Protein AF-A0A1Y6K7C4-F1 (afdb_monomer_lite)

Secondary structure (DSSP, 8-state):
--------------------------TTHHHHHHHHHHHHHHHHHHHHHHHHHTTS--------TT-HHHHHHHHHHHHHHHHHHHHHHHHHHHHHHHHHHHSPP-SHHHHHHHHHHHHHHTGGGGTS-TTTS-HHHHHHHHHHHHHHHHTTPPPTT------------------

Structure (mmCIF, N/CA/C/O backbone):
data_AF-A0A1Y6K7C4-F1
#
_entry.id   AF-A0A1Y6K7C4-F1
#
loop_
_atom_site.group_PDB
_atom_site.id
_atom_site.type_symbol
_atom_site.label_atom_id
_atom_site.label_alt_id
_atom_site.label_comp_id
_atom_site.label_asym_id
_atom_site.label_entity_id
_atom_site.label_seq_id
_atom_site.pdbx_PDB_ins_code
_atom_site.Cartn_x
_atom_site.Cartn_y
_atom_site.Cartn_z
_atom_site.occupancy
_atom_site.B_iso_or_equiv
_atom_site.auth_seq_id
_atom_site.auth_comp_id
_atom_site.auth_asym_id
_atom_site.auth_atom_id
_atom_site.pdbx_PDB_model_num
ATOM 1 N N . MET A 1 1 ? -65.481 -13.599 51.327 1.00 45.31 1 MET A N 1
ATOM 2 C CA . MET A 1 1 ? -64.274 -13.838 50.511 1.00 45.31 1 MET A CA 1
ATOM 3 C C . MET A 1 1 ? -64.017 -12.532 49.777 1.00 45.31 1 MET A C 1
ATOM 5 O O . MET A 1 1 ? -64.694 -12.285 48.796 1.00 45.31 1 MET A O 1
ATOM 9 N N . GLN A 1 2 ? -63.512 -11.524 50.490 1.00 44.09 2 GLN A N 1
ATOM 10 C CA . GLN A 1 2 ? -62.091 -11.224 50.743 1.00 44.09 2 GLN A CA 1
ATOM 11 C C . GLN A 1 2 ? -61.390 -10.701 49.487 1.00 44.09 2 GLN A C 1
ATOM 13 O O . GLN A 1 2 ? -61.038 -11.463 48.593 1.00 44.09 2 GLN A O 1
ATOM 18 N N . ASP A 1 3 ? -61.266 -9.374 49.487 1.00 53.06 3 ASP A N 1
ATOM 19 C CA . ASP A 1 3 ? -60.332 -8.537 48.749 1.00 53.06 3 ASP A CA 1
ATOM 20 C C . ASP A 1 3 ? -58.883 -8.987 48.949 1.00 53.06 3 ASP A C 1
ATOM 22 O O . ASP A 1 3 ? -58.491 -9.230 50.086 1.00 53.06 3 ASP A O 1
ATOM 26 N N . GLU A 1 4 ? -58.071 -8.963 47.891 1.00 57.25 4 GLU A N 1
ATOM 27 C CA . GLU A 1 4 ? -56.645 -8.632 48.007 1.00 57.25 4 GLU A CA 1
ATOM 28 C C . GLU A 1 4 ? -56.209 -7.810 46.788 1.00 57.25 4 GLU A C 1
ATOM 30 O O . GLU A 1 4 ? -55.987 -8.309 45.685 1.00 57.25 4 GLU A O 1
ATOM 35 N N . GLN A 1 5 ? -56.117 -6.500 47.020 1.00 52.38 5 GLN A N 1
ATOM 36 C CA . GLN A 1 5 ? -55.304 -5.572 46.248 1.00 52.38 5 GLN A CA 1
ATOM 37 C C . GLN A 1 5 ? -53.830 -5.881 46.534 1.00 52.38 5 GLN A C 1
ATOM 39 O O . GLN A 1 5 ? -53.399 -5.766 47.678 1.00 52.38 5 GLN A O 1
ATOM 44 N N . PHE A 1 6 ? -53.040 -6.198 45.508 1.00 48.69 6 PHE A N 1
ATOM 45 C CA . PHE A 1 6 ? -51.583 -6.134 45.605 1.00 48.69 6 PHE A CA 1
ATOM 46 C C . PHE A 1 6 ? -51.073 -4.919 44.838 1.00 48.69 6 PHE A C 1
ATOM 48 O O . PHE A 1 6 ? -51.071 -4.875 43.609 1.00 48.69 6 PHE A O 1
ATOM 55 N N . SER A 1 7 ? -50.667 -3.923 45.621 1.00 53.59 7 SER A N 1
ATOM 56 C CA . SER A 1 7 ? -49.816 -2.819 45.206 1.00 53.59 7 SER A CA 1
ATOM 57 C C . SER A 1 7 ? -48.430 -3.356 44.838 1.00 53.59 7 SER A C 1
ATOM 59 O O . SER A 1 7 ? -47.821 -4.098 45.612 1.00 53.59 7 SER A O 1
ATOM 61 N N . GLN A 1 8 ? -47.927 -2.972 43.667 1.00 52.28 8 GLN A N 1
ATOM 62 C CA . GLN A 1 8 ? -46.508 -3.053 43.332 1.00 52.28 8 GLN A CA 1
ATOM 63 C C . GLN A 1 8 ? -46.058 -1.712 42.755 1.00 52.28 8 GLN A C 1
ATOM 65 O O . GLN A 1 8 ? -45.893 -1.541 41.550 1.00 52.28 8 GLN A O 1
ATOM 70 N N . ASP A 1 9 ? -45.828 -0.764 43.660 1.00 48.09 9 ASP A N 1
ATOM 71 C CA . ASP A 1 9 ? -44.926 0.358 43.433 1.00 48.09 9 ASP A CA 1
ATOM 72 C C . ASP A 1 9 ? -43.483 -0.169 43.450 1.00 48.09 9 ASP A C 1
ATOM 74 O O . ASP A 1 9 ? -42.841 -0.302 44.492 1.00 48.09 9 ASP A O 1
ATOM 78 N N . GLY A 1 10 ? -42.983 -0.527 42.268 1.00 49.06 10 GLY A N 1
ATOM 79 C CA . GLY A 1 10 ? -41.601 -0.932 42.026 1.00 49.06 10 GLY A CA 1
ATOM 80 C C . GLY A 1 10 ? -40.885 0.109 41.177 1.00 49.06 10 GLY A C 1
ATOM 81 O O . GLY A 1 10 ? -40.759 -0.045 39.968 1.00 49.06 10 GLY A O 1
ATOM 82 N N . ASN A 1 11 ? -40.443 1.181 41.827 1.00 47.00 11 ASN A N 1
ATOM 83 C CA . ASN A 1 11 ? -39.617 2.257 41.291 1.00 47.00 11 ASN A CA 1
ATOM 84 C C . ASN A 1 11 ? -38.293 1.716 40.703 1.00 47.00 11 ASN A C 1
ATOM 86 O O . ASN A 1 11 ? -37.302 1.577 41.421 1.00 47.00 11 ASN A O 1
ATOM 90 N N . ILE A 1 12 ? -38.263 1.410 39.402 1.00 45.56 12 ILE A N 1
ATOM 91 C CA . ILE A 1 12 ? -37.020 1.154 38.662 1.00 45.56 12 ILE A CA 1
ATOM 92 C C . ILE A 1 12 ? -36.481 2.509 38.196 1.00 45.56 12 ILE A C 1
ATOM 94 O O . ILE A 1 12 ? -36.725 2.958 37.078 1.00 45.56 12 ILE A O 1
ATOM 98 N N . LEU A 1 13 ? -35.731 3.172 39.077 1.00 45.78 13 LEU A N 1
ATOM 99 C CA . LEU A 1 13 ? -34.745 4.171 38.674 1.00 45.78 13 LEU A CA 1
ATOM 100 C C . LEU A 1 13 ? -33.671 3.441 37.858 1.00 45.78 13 LEU A C 1
ATOM 102 O O . LEU A 1 13 ? -32.697 2.919 38.399 1.00 45.78 13 LEU A O 1
ATOM 106 N N . SER A 1 14 ? -33.890 3.352 36.545 1.00 50.84 14 SER A N 1
ATOM 107 C CA . SER A 1 14 ? -32.885 2.913 35.583 1.00 50.84 14 SER A CA 1
ATOM 108 C C . SER A 1 14 ? -31.709 3.881 35.637 1.00 50.84 14 SER A C 1
ATOM 110 O O . SER A 1 14 ? -31.753 4.992 35.113 1.00 50.84 14 SER A O 1
ATOM 112 N N . SER A 1 15 ? -30.667 3.430 36.329 1.00 54.72 15 SER A N 1
ATOM 113 C CA . SER A 1 15 ? -29.324 3.992 36.319 1.00 54.72 15 SER A CA 1
ATOM 114 C C . SER A 1 15 ? -28.903 4.296 34.875 1.00 54.72 15 SER A C 1
ATOM 116 O O . SER A 1 15 ? -29.082 3.424 34.017 1.00 54.72 15 SER A O 1
ATOM 118 N N . PRO A 1 16 ? -28.352 5.486 34.569 1.00 50.81 16 PRO A N 1
ATOM 119 C CA . PRO A 1 16 ? -27.823 5.751 33.241 1.00 50.81 16 PRO A CA 1
ATOM 120 C C . PRO A 1 16 ? -26.732 4.719 32.966 1.00 50.81 16 PRO A C 1
ATOM 122 O O . PRO A 1 16 ? -25.802 4.555 33.761 1.00 50.81 16 PRO A O 1
ATOM 125 N N . ALA A 1 17 ? -26.915 3.974 31.876 1.00 47.44 17 ALA A N 1
ATOM 126 C CA . ALA A 1 17 ? -25.943 3.026 31.376 1.00 47.44 17 ALA A 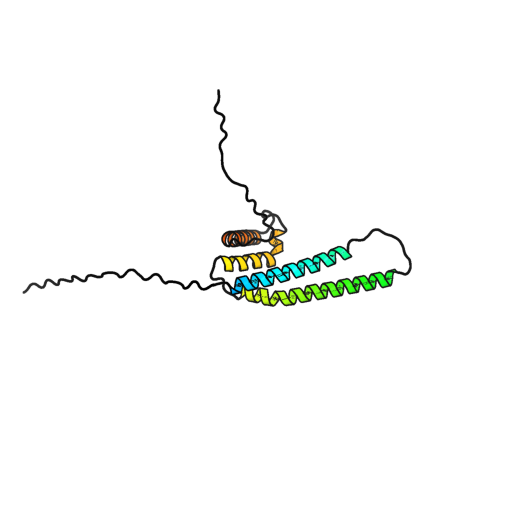CA 1
ATOM 127 C C . ALA A 1 17 ? -24.589 3.734 31.314 1.00 47.44 17 ALA A C 1
ATOM 129 O O . ALA A 1 17 ? -24.431 4.727 30.606 1.00 47.44 17 ALA A O 1
ATOM 130 N N . SER A 1 18 ? -23.635 3.252 32.107 1.00 48.72 18 SER A N 1
ATOM 131 C CA . SER A 1 18 ? -22.239 3.607 31.927 1.00 48.72 18 SER A CA 1
ATOM 132 C C . SER A 1 18 ? -21.872 3.172 30.517 1.00 48.72 18 SER A C 1
ATOM 134 O O . SER A 1 18 ? -21.786 1.975 30.238 1.00 48.72 18 SER A O 1
ATOM 136 N N . GLU A 1 19 ? -21.736 4.139 29.614 1.00 51.06 19 GLU A N 1
ATOM 137 C CA . GLU A 1 19 ? -21.124 3.896 28.319 1.00 51.06 19 GLU A CA 1
ATOM 138 C C . GLU A 1 19 ? -19.780 3.201 28.570 1.00 51.06 19 GLU A C 1
ATOM 140 O O . GLU A 1 19 ? -19.037 3.611 29.473 1.00 51.06 19 GLU A O 1
ATOM 145 N N . PRO A 1 20 ? -19.461 2.124 27.834 1.00 53.19 20 PRO A N 1
ATOM 146 C CA . PRO A 1 20 ? -18.144 1.530 27.909 1.00 53.19 20 PRO A CA 1
ATOM 147 C C . PRO A 1 20 ? -17.143 2.584 27.437 1.00 53.19 20 PRO A C 1
ATOM 149 O O . PRO A 1 20 ? -16.984 2.836 26.246 1.00 53.19 20 PRO A O 1
ATOM 152 N N . SER A 1 21 ? -16.490 3.220 28.407 1.00 48.81 21 SER A N 1
ATOM 153 C CA . SER A 1 21 ? -15.273 3.991 28.215 1.00 48.81 21 SER A CA 1
ATOM 154 C C . SER A 1 21 ? -14.235 3.035 27.641 1.00 48.81 21 SER A C 1
ATOM 156 O O . SER A 1 21 ? -13.576 2.285 28.364 1.00 48.81 21 SER A O 1
ATOM 158 N N . PHE A 1 22 ? -14.159 2.985 26.312 1.00 51.47 22 PHE A N 1
ATOM 159 C CA . PHE A 1 22 ? -13.043 2.357 25.636 1.00 51.47 22 PHE A CA 1
ATOM 160 C C . PHE A 1 22 ? -11.814 3.199 25.979 1.00 51.47 22 PHE A C 1
ATOM 162 O O . PHE A 1 22 ? -11.806 4.398 25.682 1.00 51.47 22 PHE A O 1
ATOM 169 N N . PRO A 1 23 ? -10.786 2.622 26.625 1.00 49.91 23 PRO A N 1
ATOM 170 C CA . PRO A 1 23 ? -9.550 3.354 26.828 1.00 49.91 23 PRO A CA 1
ATOM 171 C C . PRO A 1 23 ? -9.038 3.792 25.449 1.00 49.91 23 PRO A C 1
ATOM 173 O O . PRO A 1 23 ? -9.157 2.999 24.503 1.00 49.91 23 PRO A O 1
ATOM 176 N N . PRO A 1 24 ? -8.472 5.009 25.305 1.00 53.84 24 PRO A N 1
ATOM 177 C CA . PRO A 1 24 ? -7.765 5.419 24.099 1.00 53.84 24 PRO A CA 1
ATOM 178 C C . PRO A 1 24 ? -6.515 4.547 23.994 1.00 53.84 24 PRO A C 1
ATOM 180 O O . PRO A 1 24 ? -5.412 4.896 24.400 1.00 53.84 24 PRO A O 1
ATOM 183 N N . THR A 1 25 ? -6.741 3.327 23.537 1.00 57.44 25 THR A N 1
ATOM 184 C CA . THR A 1 25 ? -5.709 2.395 23.154 1.00 57.44 25 THR A CA 1
ATOM 185 C C . THR A 1 25 ? -5.245 2.958 21.833 1.00 57.44 25 THR A C 1
ATOM 187 O O . THR A 1 25 ? -6.068 3.149 20.937 1.00 57.44 25 THR A O 1
ATOM 190 N N . ASP A 1 26 ? -3.964 3.280 21.741 1.00 68.62 26 ASP A N 1
ATOM 191 C CA . ASP A 1 26 ? -3.303 3.662 20.502 1.00 68.62 26 ASP A CA 1
ATOM 192 C C . ASP A 1 26 ? -3.350 2.455 19.547 1.00 68.62 26 ASP A C 1
ATOM 194 O O . ASP A 1 26 ? -2.431 1.642 19.462 1.00 68.62 26 ASP A O 1
ATOM 198 N N . GLY A 1 27 ? -4.542 2.216 18.990 1.00 79.81 27 GLY A N 1
ATOM 199 C CA . GLY A 1 27 ? -5.008 0.879 18.623 1.00 79.81 27 GLY A CA 1
ATOM 200 C C . GLY A 1 27 ? -4.245 0.289 17.451 1.00 79.81 27 GLY A C 1
ATOM 201 O O . GLY A 1 27 ? -4.154 -0.931 17.346 1.00 79.81 27 GLY A O 1
ATOM 202 N N . ASP A 1 28 ? -3.662 1.168 16.638 1.00 90.06 28 ASP A N 1
ATOM 203 C CA . ASP A 1 28 ? -2.933 0.844 15.420 1.00 90.06 28 ASP A CA 1
ATOM 204 C C . ASP A 1 28 ? -1.520 1.449 15.401 1.00 90.06 28 ASP A C 1
ATOM 206 O O . ASP A 1 28 ? -0.901 1.507 14.341 1.00 90.06 28 ASP A O 1
ATOM 210 N N . ALA A 1 29 ? -0.967 1.863 16.549 1.00 90.19 29 ALA A N 1
ATOM 211 C CA . ALA A 1 29 ? 0.384 2.436 16.633 1.00 90.19 29 ALA A CA 1
ATOM 212 C C . ALA A 1 29 ? 1.440 1.547 15.959 1.00 90.19 29 ALA A C 1
ATOM 214 O O . ALA A 1 29 ? 2.289 2.013 15.201 1.00 90.19 29 ALA A O 1
ATOM 215 N N . GLY A 1 30 ? 1.350 0.235 16.201 1.00 91.81 30 GLY A N 1
ATOM 216 C CA . GLY A 1 30 ? 2.229 -0.751 15.578 1.00 91.81 30 GLY A CA 1
ATOM 217 C C . GLY A 1 30 ? 2.048 -0.834 14.063 1.00 91.81 30 GLY A C 1
ATOM 218 O O . GLY A 1 30 ? 3.026 -1.000 13.346 1.00 91.81 30 GLY A O 1
ATOM 219 N N . LEU A 1 31 ? 0.821 -0.665 13.565 1.00 93.00 31 LEU A N 1
ATOM 220 C CA . LEU A 1 31 ? 0.529 -0.703 12.134 1.00 93.00 31 LEU A CA 1
ATOM 221 C C . LEU A 1 31 ? 1.069 0.545 11.419 1.00 93.00 31 LEU A C 1
ATOM 223 O O . LEU A 1 31 ? 1.660 0.421 10.354 1.00 93.00 31 LEU A O 1
ATOM 227 N N . LEU A 1 32 ? 0.966 1.718 12.050 1.00 93.06 32 LEU A N 1
ATOM 228 C CA . LEU A 1 32 ? 1.571 2.965 11.565 1.00 93.06 32 LEU A CA 1
ATOM 229 C C . LEU A 1 32 ? 3.108 2.911 11.592 1.00 93.06 32 LEU A C 1
ATOM 231 O O . LEU A 1 32 ? 3.775 3.374 10.671 1.00 93.06 32 LEU A O 1
ATOM 235 N N . ALA A 1 33 ? 3.695 2.302 12.625 1.00 94.62 33 ALA A N 1
ATOM 236 C CA . ALA A 1 33 ? 5.142 2.102 12.689 1.00 94.62 33 ALA A CA 1
ATOM 237 C C . ALA A 1 33 ? 5.651 1.136 11.604 1.00 94.62 33 ALA A C 1
ATOM 239 O O . ALA A 1 33 ? 6.768 1.293 11.108 1.00 94.62 33 ALA A O 1
ATOM 240 N N . LEU A 1 34 ? 4.852 0.130 11.236 1.00 93.88 34 LEU A N 1
ATOM 241 C CA . LEU A 1 34 ? 5.148 -0.756 10.110 1.00 93.88 34 LEU A CA 1
ATOM 242 C C . LEU A 1 34 ? 5.007 -0.026 8.771 1.00 93.88 34 LEU A C 1
ATOM 244 O O . LEU A 1 34 ? 5.867 -0.200 7.915 1.00 93.88 34 LEU A O 1
ATOM 248 N N . GLU A 1 35 ? 3.985 0.819 8.613 1.00 93.38 35 GLU A N 1
ATOM 249 C CA . GLU A 1 35 ? 3.810 1.670 7.428 1.00 93.38 35 GLU A CA 1
ATOM 250 C C . GLU A 1 35 ? 5.029 2.571 7.199 1.00 93.38 35 GLU A C 1
ATOM 252 O O . GLU A 1 35 ? 5.575 2.602 6.102 1.00 93.38 35 GLU A O 1
ATOM 257 N N . ALA A 1 36 ? 5.531 3.231 8.244 1.00 94.12 36 ALA A N 1
ATOM 258 C CA . ALA A 1 36 ? 6.714 4.082 8.131 1.00 94.12 36 ALA A CA 1
ATOM 259 C C . ALA A 1 36 ? 7.975 3.301 7.706 1.00 94.12 36 ALA A C 1
ATOM 261 O O . ALA A 1 36 ? 8.789 3.795 6.924 1.00 94.12 36 ALA A O 1
ATOM 262 N N . GLN A 1 37 ? 8.149 2.072 8.206 1.00 95.38 37 GLN A N 1
ATOM 263 C CA . GLN A 1 37 ? 9.256 1.207 7.783 1.00 95.38 37 GLN A CA 1
ATOM 264 C C . GLN A 1 37 ? 9.088 0.735 6.336 1.00 95.38 37 GLN A C 1
ATOM 266 O O . GLN A 1 37 ? 10.067 0.687 5.593 1.00 95.38 37 GLN A O 1
ATOM 271 N N . PHE A 1 38 ? 7.857 0.412 5.940 1.00 94.06 38 PHE A N 1
ATOM 272 C CA . PHE A 1 38 ? 7.510 0.045 4.575 1.00 94.06 38 PHE A CA 1
ATOM 273 C C . PHE A 1 38 ? 7.813 1.192 3.598 1.00 94.06 38 PHE A C 1
ATOM 275 O O . PHE A 1 38 ? 8.558 0.987 2.644 1.00 94.06 38 PHE A O 1
ATOM 282 N N . ASP A 1 39 ? 7.341 2.409 3.883 1.00 93.25 39 ASP A N 1
ATOM 283 C CA . ASP A 1 39 ? 7.570 3.597 3.050 1.00 93.25 39 ASP A CA 1
ATOM 284 C C . ASP A 1 39 ? 9.071 3.894 2.874 1.00 93.25 39 ASP A C 1
ATOM 286 O O . ASP A 1 39 ? 9.525 4.224 1.778 1.00 93.25 39 ASP A O 1
ATOM 290 N N . SER A 1 40 ? 9.863 3.705 3.934 1.00 95.31 40 SER A N 1
ATOM 291 C CA . SER A 1 40 ? 11.324 3.837 3.884 1.00 95.31 40 SER A CA 1
ATOM 292 C C . SER A 1 40 ? 11.974 2.826 2.929 1.00 95.31 40 SER A C 1
ATOM 294 O O . SER A 1 40 ? 12.808 3.199 2.102 1.00 95.31 40 SER A O 1
ATOM 296 N N . LEU A 1 41 ? 11.566 1.553 2.986 1.00 93.00 41 LEU A N 1
ATOM 297 C CA . LEU A 1 41 ? 12.085 0.516 2.087 1.00 93.00 41 LEU A CA 1
ATOM 298 C C . LEU A 1 41 ? 11.621 0.706 0.642 1.00 93.00 41 LEU A C 1
ATOM 300 O O . LEU A 1 41 ? 12.401 0.466 -0.275 1.00 93.00 41 LEU A O 1
ATOM 304 N N . VAL A 1 42 ? 10.384 1.155 0.419 1.00 91.38 42 VAL A N 1
ATOM 305 C CA . VAL A 1 42 ? 9.891 1.474 -0.929 1.00 91.38 42 VAL A CA 1
ATOM 306 C C . VAL A 1 42 ? 10.685 2.634 -1.529 1.00 91.38 42 VAL A C 1
ATOM 308 O O . VAL A 1 42 ? 11.065 2.571 -2.697 1.00 91.38 42 VAL A O 1
ATOM 311 N N . ALA A 1 43 ? 11.012 3.659 -0.740 1.00 92.62 43 ALA A N 1
ATOM 312 C CA . ALA A 1 43 ? 11.893 4.734 -1.188 1.00 92.62 43 ALA A CA 1
ATOM 313 C C . ALA A 1 43 ? 13.310 4.222 -1.518 1.00 92.62 43 ALA A C 1
ATOM 315 O O . ALA A 1 43 ? 13.881 4.618 -2.535 1.00 92.62 43 ALA A O 1
ATOM 316 N N . GLU A 1 44 ? 13.861 3.315 -0.702 1.00 93.12 44 GLU A N 1
ATOM 317 C CA . GLU A 1 44 ? 15.148 2.654 -0.965 1.00 93.12 44 GLU A CA 1
ATOM 318 C C . GLU A 1 44 ? 15.109 1.851 -2.278 1.00 93.12 44 GLU A C 1
ATOM 320 O O . GLU A 1 44 ? 16.023 1.958 -3.099 1.00 93.12 44 GLU A O 1
ATOM 325 N N . LEU A 1 45 ? 14.023 1.108 -2.510 1.00 89.81 45 LEU A N 1
ATOM 326 C CA . LEU A 1 45 ? 13.796 0.311 -3.713 1.00 89.81 45 LEU A CA 1
ATOM 327 C C . LEU A 1 45 ? 13.710 1.190 -4.967 1.00 89.81 45 LEU A C 1
ATOM 329 O O . LEU A 1 45 ? 14.402 0.930 -5.950 1.00 89.81 45 LEU A O 1
ATOM 333 N N . LEU A 1 46 ? 12.918 2.264 -4.924 1.00 88.75 46 LEU A N 1
ATOM 334 C CA . LEU A 1 46 ? 12.803 3.217 -6.032 1.00 88.75 46 LEU A CA 1
ATOM 335 C C . LEU A 1 46 ? 14.140 3.914 -6.313 1.00 88.75 46 LEU A C 1
ATOM 337 O O . LEU A 1 46 ? 14.503 4.119 -7.470 1.00 88.75 46 LEU A O 1
ATOM 341 N N . ALA A 1 47 ? 14.907 4.267 -5.279 1.00 88.94 47 ALA A N 1
ATOM 342 C CA . ALA A 1 47 ? 16.236 4.846 -5.454 1.00 88.94 47 ALA A CA 1
ATOM 343 C C . ALA A 1 47 ? 17.217 3.854 -6.100 1.00 88.94 47 ALA A C 1
ATOM 345 O O . ALA A 1 47 ? 18.024 4.253 -6.940 1.00 88.94 47 ALA A O 1
ATOM 346 N N . ALA A 1 48 ? 17.134 2.571 -5.738 1.00 87.25 48 ALA A N 1
ATOM 347 C CA . ALA A 1 48 ? 17.926 1.515 -6.354 1.00 87.25 48 ALA A CA 1
ATOM 348 C C . ALA A 1 48 ? 17.557 1.332 -7.838 1.00 87.25 48 ALA A C 1
ATOM 350 O O . ALA A 1 48 ? 18.456 1.292 -8.672 1.00 87.25 48 ALA A O 1
ATOM 351 N N . GLN A 1 49 ? 16.268 1.308 -8.187 1.00 84.50 49 GLN A N 1
ATOM 352 C CA . GLN A 1 49 ? 15.813 1.164 -9.579 1.00 84.50 49 GLN A CA 1
ATOM 353 C C . GLN A 1 49 ? 16.219 2.358 -10.455 1.00 84.50 49 GLN A C 1
ATOM 355 O O . GLN A 1 49 ? 16.796 2.180 -11.523 1.00 84.50 49 GLN A O 1
ATOM 360 N N . ASN A 1 50 ? 16.040 3.587 -9.963 1.00 82.50 50 ASN A N 1
ATOM 361 C CA . ASN A 1 50 ? 16.419 4.801 -10.698 1.00 82.50 50 ASN A CA 1
ATOM 362 C C . ASN A 1 50 ? 17.935 4.938 -10.939 1.00 82.50 50 ASN A C 1
ATOM 364 O O . ASN A 1 50 ? 18.359 5.691 -11.820 1.00 82.50 50 ASN A O 1
ATOM 368 N N . ALA A 1 51 ? 18.768 4.275 -10.132 1.00 78.31 51 ALA A N 1
ATOM 369 C CA . ALA A 1 51 ? 20.206 4.206 -10.377 1.00 78.31 51 ALA A CA 1
ATOM 370 C C . ALA A 1 51 ? 20.536 3.277 -11.560 1.00 78.31 51 ALA A C 1
ATOM 372 O O . ALA A 1 51 ? 21.476 3.563 -12.297 1.00 78.31 51 ALA A O 1
ATOM 373 N N . SER A 1 52 ? 19.719 2.241 -11.777 1.00 69.38 52 SER A N 1
ATOM 374 C CA . SER A 1 52 ? 19.854 1.276 -12.873 1.00 69.38 52 SER A CA 1
ATOM 375 C C . SER A 1 52 ? 19.481 1.867 -14.237 1.00 69.38 52 SER A C 1
ATOM 377 O O . SER A 1 52 ? 20.179 1.640 -15.217 1.00 69.38 52 SER A O 1
ATOM 379 N N . ASP A 1 53 ? 18.413 2.663 -14.330 1.00 65.56 53 ASP A N 1
ATOM 380 C CA . ASP A 1 53 ? 17.966 3.213 -15.626 1.00 65.56 53 ASP A CA 1
ATOM 381 C C . ASP A 1 53 ? 18.954 4.236 -16.218 1.00 65.56 53 ASP A C 1
ATOM 383 O O . ASP A 1 53 ? 19.038 4.436 -17.434 1.00 65.56 53 ASP A O 1
ATOM 387 N N . LYS A 1 54 ? 19.758 4.871 -15.358 1.00 61.91 54 LYS A N 1
ATOM 388 C CA . LYS A 1 54 ? 20.775 5.850 -15.764 1.00 61.91 54 LYS A CA 1
ATOM 389 C C . LYS A 1 54 ? 22.018 5.217 -16.383 1.00 61.91 54 LYS A C 1
ATOM 391 O O . LYS A 1 54 ? 22.698 5.904 -17.139 1.00 61.91 54 LYS A O 1
ATOM 396 N N . THR A 1 55 ? 22.324 3.953 -16.092 1.00 57.44 55 THR A N 1
ATOM 397 C CA . THR A 1 55 ? 23.482 3.263 -16.689 1.00 57.44 55 THR A CA 1
ATOM 398 C C . THR A 1 55 ? 23.168 2.673 -18.067 1.00 57.44 55 THR A C 1
ATOM 400 O O . THR A 1 55 ? 24.092 2.416 -18.833 1.00 57.44 55 THR A O 1
ATOM 403 N N . ALA A 1 56 ? 21.884 2.541 -18.428 1.00 56.84 56 ALA A N 1
ATOM 404 C CA . ALA A 1 56 ? 21.432 1.963 -19.698 1.00 56.84 56 ALA A CA 1
ATOM 405 C C . ALA A 1 56 ? 21.205 2.982 -20.840 1.00 56.84 56 ALA A C 1
ATOM 407 O O . ALA A 1 56 ? 20.990 2.579 -21.983 1.00 56.84 56 ALA A O 1
ATOM 408 N N . THR A 1 57 ? 21.252 4.294 -20.569 1.00 50.69 57 THR A N 1
ATOM 409 C CA . THR A 1 57 ? 20.901 5.344 -21.550 1.00 50.69 57 THR A CA 1
ATOM 410 C C . THR A 1 57 ? 22.130 6.097 -22.077 1.00 50.69 57 THR A C 1
ATOM 412 O O . THR A 1 57 ? 22.243 7.308 -21.906 1.00 50.69 57 THR A O 1
ATOM 415 N N . ASP A 1 58 ? 23.047 5.393 -22.743 1.00 52.41 58 ASP A N 1
ATOM 416 C CA . ASP A 1 58 ? 23.964 6.033 -23.699 1.00 52.41 58 ASP A CA 1
ATOM 417 C C . ASP A 1 58 ? 24.215 5.133 -24.921 1.00 52.41 58 ASP A C 1
ATOM 419 O O . ASP A 1 58 ? 25.137 4.313 -24.920 1.00 52.41 58 ASP A O 1
ATOM 423 N N . PRO A 1 59 ? 23.386 5.240 -25.975 1.00 54.38 59 PRO A N 1
ATOM 424 C CA . PRO A 1 59 ? 23.730 4.722 -27.279 1.00 54.38 59 PRO A CA 1
ATOM 425 C C . PRO A 1 59 ? 23.856 5.889 -28.262 1.00 54.38 59 PRO A C 1
ATOM 427 O O . PRO A 1 59 ? 22.965 6.104 -29.083 1.00 54.38 59 PRO A O 1
ATOM 430 N N . ASP A 1 60 ? 24.966 6.629 -28.224 1.00 49.66 60 ASP A N 1
ATOM 431 C CA . ASP A 1 60 ? 25.424 7.310 -29.436 1.00 49.66 60 ASP A CA 1
ATOM 432 C C . ASP A 1 60 ? 26.918 7.084 -29.683 1.00 49.66 60 ASP A C 1
ATOM 434 O O . ASP A 1 60 ? 27.774 7.184 -28.806 1.00 49.66 60 ASP A O 1
ATOM 438 N N . GLY A 1 61 ? 27.206 6.618 -30.894 1.00 53.69 61 GLY A N 1
ATOM 439 C CA . GLY A 1 61 ? 28.349 5.762 -31.164 1.00 53.69 61 GLY A CA 1
ATOM 440 C C . GLY A 1 61 ? 29.697 6.470 -31.246 1.00 53.69 61 GLY A C 1
ATOM 441 O O . GLY A 1 61 ? 29.831 7.545 -31.825 1.00 53.69 61 GLY A O 1
ATOM 442 N N . GLN A 1 62 ? 30.755 5.749 -30.865 1.00 46.50 62 GLN A N 1
ATOM 443 C CA . GLN A 1 62 ? 31.975 5.784 -31.666 1.00 46.50 62 GLN A CA 1
ATOM 444 C C . GLN A 1 62 ? 32.803 4.503 -31.534 1.00 46.50 62 GLN A C 1
ATOM 446 O O . GLN A 1 62 ? 33.311 4.161 -30.472 1.00 46.50 62 GLN A O 1
ATOM 451 N N . LEU A 1 63 ? 32.934 3.821 -32.676 1.00 62.59 63 LEU A N 1
ATOM 452 C CA . LEU A 1 63 ? 33.851 2.723 -32.979 1.00 62.59 63 LEU A CA 1
ATOM 453 C C . LEU A 1 63 ? 35.145 2.764 -32.151 1.00 62.59 63 LEU A C 1
ATOM 455 O O . LEU A 1 63 ? 35.977 3.655 -32.349 1.00 62.59 63 LEU A O 1
ATOM 459 N N . ARG A 1 64 ? 35.389 1.737 -31.327 1.00 50.50 64 ARG A N 1
ATOM 460 C CA . ARG A 1 64 ? 36.759 1.419 -30.915 1.00 50.50 64 ARG A CA 1
ATOM 461 C C . ARG A 1 64 ? 36.991 -0.068 -30.655 1.00 50.50 64 ARG A C 1
ATOM 463 O O . ARG A 1 64 ? 36.712 -0.621 -29.598 1.00 50.50 64 ARG A O 1
ATOM 470 N N . ASP A 1 65 ? 37.589 -0.657 -31.679 1.00 59.84 65 ASP A N 1
ATOM 471 C CA . ASP A 1 65 ? 38.344 -1.901 -31.704 1.00 59.84 65 ASP A CA 1
ATOM 472 C C . ASP A 1 65 ? 39.132 -2.127 -30.385 1.00 59.84 65 ASP A C 1
ATOM 474 O O . ASP A 1 65 ? 39.884 -1.255 -29.940 1.00 59.84 65 ASP A O 1
ATOM 478 N N . ARG A 1 66 ? 38.945 -3.306 -29.769 1.00 54.44 66 ARG A N 1
ATOM 479 C CA . ARG A 1 66 ? 39.629 -3.862 -28.571 1.00 54.44 66 ARG A CA 1
ATOM 480 C C . ARG A 1 66 ? 39.243 -3.407 -27.149 1.00 54.44 66 ARG A C 1
ATOM 482 O O . ARG A 1 66 ? 39.843 -3.930 -26.210 1.00 54.44 66 ARG A O 1
ATOM 489 N N . HIS A 1 67 ? 38.235 -2.557 -26.939 1.00 51.97 67 HIS A N 1
ATOM 490 C CA . HIS A 1 67 ? 37.685 -2.293 -25.588 1.00 51.97 67 HIS A CA 1
ATOM 491 C C . HIS A 1 67 ? 36.362 -3.013 -25.269 1.00 51.97 67 HIS A C 1
ATOM 493 O O . HIS A 1 67 ? 35.921 -2.970 -24.122 1.00 51.97 67 HIS A O 1
ATOM 499 N N . ASP A 1 68 ? 35.793 -3.737 -26.236 1.00 50.62 68 ASP A N 1
ATOM 500 C CA . ASP A 1 68 ? 34.462 -4.361 -26.145 1.00 50.62 68 ASP A CA 1
ATOM 501 C C . ASP A 1 68 ? 34.311 -5.351 -24.980 1.00 50.62 68 ASP A C 1
ATOM 503 O O . ASP A 1 68 ? 33.370 -5.264 -24.200 1.00 50.62 68 ASP A O 1
ATOM 507 N N . VAL A 1 69 ? 35.286 -6.241 -24.779 1.00 54.91 69 VAL A N 1
ATOM 508 C CA . VAL A 1 69 ? 35.153 -7.331 -23.792 1.00 54.91 69 VAL A CA 1
ATOM 509 C C . VAL A 1 69 ? 35.159 -6.813 -22.348 1.00 54.91 69 VAL A C 1
ATOM 511 O O . VAL A 1 69 ? 34.516 -7.386 -21.475 1.00 54.91 69 VAL A O 1
ATOM 514 N N . LEU A 1 70 ? 35.877 -5.720 -22.069 1.00 54.78 70 LEU A N 1
ATOM 515 C CA . LEU A 1 70 ? 35.977 -5.180 -20.708 1.00 54.78 70 LEU A CA 1
ATOM 516 C C . LEU A 1 70 ? 34.765 -4.310 -20.340 1.00 54.78 70 LEU A C 1
ATOM 518 O O . LEU A 1 70 ? 34.409 -4.228 -19.167 1.00 54.78 70 LEU A O 1
ATOM 522 N N . VAL A 1 71 ? 34.146 -3.668 -21.337 1.00 56.38 71 VAL A N 1
ATOM 523 C CA . VAL A 1 71 ? 32.911 -2.884 -21.181 1.00 56.38 71 VAL A CA 1
ATOM 524 C C . VAL A 1 71 ? 31.717 -3.816 -20.986 1.00 56.38 71 VAL A C 1
ATOM 526 O O . VAL A 1 71 ? 30.920 -3.590 -20.080 1.00 56.38 71 VAL A O 1
ATOM 529 N N . GLU A 1 72 ? 31.654 -4.905 -21.753 1.00 55.84 72 GLU A N 1
ATOM 530 C CA . GLU A 1 72 ? 30.623 -5.931 -21.621 1.00 55.84 72 GLU A CA 1
ATOM 531 C C . GLU A 1 72 ? 30.684 -6.615 -20.241 1.00 55.84 72 GLU A C 1
ATOM 533 O O . GLU A 1 72 ? 29.694 -6.608 -19.516 1.00 55.84 72 GLU A O 1
ATOM 538 N N . ILE A 1 73 ? 31.859 -7.090 -19.798 1.00 60.28 73 ILE A N 1
ATOM 539 C CA . ILE A 1 73 ? 32.018 -7.708 -18.463 1.00 60.28 73 ILE A CA 1
ATOM 540 C C . ILE A 1 73 ? 31.641 -6.735 -17.337 1.00 60.28 73 ILE A C 1
ATOM 542 O O . ILE A 1 73 ? 30.975 -7.140 -16.389 1.00 60.28 73 ILE A O 1
ATOM 546 N N . LYS A 1 74 ? 32.024 -5.454 -17.448 1.00 59.28 74 LYS A N 1
ATOM 547 C CA . LYS A 1 74 ? 31.688 -4.436 -16.443 1.00 59.28 74 LYS A CA 1
ATOM 548 C C . LYS A 1 74 ? 30.179 -4.172 -16.368 1.00 59.28 74 LYS A C 1
ATOM 550 O O . LYS A 1 74 ? 29.661 -4.014 -15.268 1.00 59.28 74 LYS A O 1
ATOM 555 N N . SER A 1 75 ? 29.490 -4.154 -17.512 1.00 60.91 75 SER A N 1
ATOM 556 C CA . SER A 1 75 ? 28.031 -4.007 -17.591 1.00 60.91 75 SER A CA 1
ATOM 557 C C . SER A 1 75 ? 27.300 -5.201 -16.967 1.00 60.91 75 SER A C 1
ATOM 559 O O . SER A 1 75 ? 26.358 -4.993 -16.207 1.00 60.91 75 SER A O 1
ATOM 561 N N . TYR A 1 76 ? 27.769 -6.434 -17.191 1.00 60.66 76 TYR A N 1
ATOM 562 C CA . TYR A 1 76 ? 27.197 -7.623 -16.545 1.00 60.66 76 TYR A CA 1
ATOM 563 C C . TYR A 1 76 ? 27.367 -7.612 -15.018 1.00 60.66 76 TYR A C 1
ATOM 565 O O . TYR A 1 76 ? 26.406 -7.901 -14.311 1.00 60.66 76 TYR A O 1
ATOM 573 N N . THR A 1 77 ? 28.541 -7.233 -14.498 1.00 70.12 77 THR A N 1
ATOM 574 C CA . THR A 1 77 ? 28.753 -7.144 -13.040 1.00 70.12 77 THR A CA 1
ATOM 575 C C . THR A 1 77 ? 27.932 -6.038 -12.377 1.00 70.12 77 THR A C 1
ATOM 577 O O . THR A 1 77 ? 27.445 -6.230 -11.271 1.00 70.12 77 THR A O 1
ATOM 580 N N . ASP A 1 78 ? 27.729 -4.903 -13.054 1.00 71.00 78 ASP A N 1
ATOM 581 C CA . ASP A 1 78 ? 26.931 -3.785 -12.525 1.00 71.00 78 ASP A CA 1
ATOM 582 C C . ASP A 1 78 ? 25.436 -4.152 -12.459 1.00 71.00 78 ASP A C 1
ATOM 584 O O . ASP A 1 78 ? 24.754 -3.868 -11.475 1.00 71.00 78 ASP A O 1
ATOM 588 N N . HIS A 1 79 ? 24.934 -4.879 -13.466 1.00 75.06 79 HIS A N 1
ATOM 589 C CA . HIS A 1 79 ? 23.584 -5.440 -13.428 1.00 75.06 79 HIS A CA 1
ATOM 590 C C . HIS A 1 79 ? 23.417 -6.495 -12.326 1.00 75.06 79 HIS A C 1
ATOM 592 O O . HIS A 1 79 ? 22.393 -6.482 -11.646 1.00 75.06 79 HIS A O 1
ATOM 598 N N . GLU A 1 80 ? 24.402 -7.372 -12.114 1.00 82.19 80 GLU A N 1
ATOM 599 C CA . GLU A 1 80 ? 24.357 -8.401 -11.067 1.00 82.19 80 GLU A CA 1
ATOM 600 C C . GLU A 1 80 ? 24.315 -7.777 -9.660 1.00 82.19 80 GLU A C 1
ATOM 602 O O . GLU A 1 80 ? 23.399 -8.073 -8.888 1.00 82.19 80 GLU A O 1
ATOM 607 N N . GLU A 1 81 ? 25.208 -6.826 -9.364 1.00 83.25 81 GLU A N 1
ATOM 608 C CA . GLU A 1 81 ? 25.224 -6.087 -8.090 1.00 83.25 81 GLU A CA 1
ATOM 609 C C . GLU A 1 81 ? 23.907 -5.325 -7.850 1.00 83.25 81 GLU A C 1
ATOM 611 O O . GLU A 1 81 ? 23.378 -5.280 -6.733 1.00 83.25 81 GLU A O 1
ATOM 616 N N . GLN A 1 82 ? 23.328 -4.751 -8.906 1.00 81.56 82 GLN A N 1
ATOM 617 C CA . GLN A 1 82 ? 22.064 -4.028 -8.826 1.00 81.56 82 GLN A CA 1
ATOM 618 C C . GLN A 1 82 ? 20.864 -4.961 -8.603 1.00 81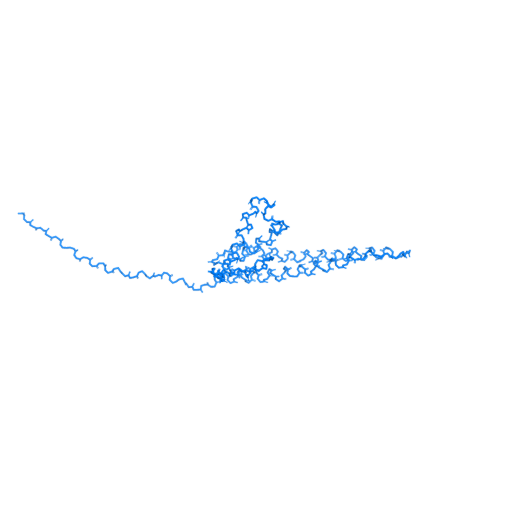.56 82 GLN A C 1
ATOM 620 O O . GLN A 1 82 ? 19.953 -4.620 -7.840 1.00 81.56 82 GLN A O 1
ATOM 625 N N . THR A 1 83 ? 20.853 -6.140 -9.230 1.00 85.75 83 THR A N 1
ATOM 626 C CA . THR A 1 83 ? 19.835 -7.165 -8.958 1.00 85.75 83 THR A CA 1
ATOM 627 C C . THR A 1 83 ? 19.945 -7.698 -7.534 1.00 85.75 83 THR A C 1
ATOM 629 O O . THR A 1 83 ? 18.932 -7.741 -6.840 1.00 85.75 83 THR A O 1
ATOM 632 N N . GLU A 1 84 ? 21.158 -7.967 -7.039 1.00 89.31 84 GLU A N 1
ATOM 633 C CA . GLU A 1 84 ? 21.388 -8.411 -5.659 1.00 89.31 84 GLU A CA 1
ATOM 634 C C . GLU A 1 84 ? 20.898 -7.366 -4.648 1.00 89.31 84 GLU A C 1
ATOM 636 O O . GLU A 1 84 ? 20.251 -7.697 -3.651 1.00 89.31 84 GLU A O 1
ATOM 641 N N . LYS A 1 85 ? 21.135 -6.079 -4.928 1.00 89.62 85 LYS A N 1
ATOM 642 C CA . LYS A 1 85 ? 20.635 -4.981 -4.097 1.00 89.62 85 LYS A CA 1
ATOM 643 C C . LYS A 1 85 ? 19.107 -4.916 -4.076 1.00 89.62 85 LYS A C 1
ATOM 645 O O . LYS A 1 85 ? 18.523 -4.758 -3.003 1.00 89.62 85 LYS A O 1
ATOM 650 N N . THR A 1 86 ? 18.458 -5.033 -5.233 1.00 89.25 86 THR A N 1
ATOM 651 C CA . THR A 1 86 ? 16.991 -5.078 -5.327 1.00 89.25 86 THR A CA 1
ATOM 652 C C . THR A 1 86 ? 16.431 -6.271 -4.552 1.00 89.25 86 THR A C 1
ATOM 654 O O . THR A 1 86 ? 15.534 -6.097 -3.725 1.00 89.25 86 THR A O 1
ATOM 657 N N . ASP A 1 87 ? 17.011 -7.455 -4.736 1.00 91.81 87 ASP A N 1
ATOM 658 C CA . ASP A 1 87 ? 16.602 -8.685 -4.055 1.00 91.81 87 ASP A CA 1
ATOM 659 C C . ASP A 1 87 ? 16.781 -8.584 -2.536 1.00 91.81 87 ASP A C 1
ATOM 661 O O . ASP A 1 87 ? 15.903 -8.992 -1.771 1.00 91.81 87 ASP A O 1
ATOM 665 N N . ALA A 1 88 ? 17.871 -7.968 -2.072 1.00 93.62 88 ALA A N 1
ATOM 666 C CA . ALA A 1 88 ? 18.105 -7.715 -0.654 1.00 93.62 88 ALA A CA 1
ATOM 667 C C . ALA A 1 88 ? 17.053 -6.771 -0.044 1.00 93.62 88 ALA A C 1
ATOM 669 O O . ALA A 1 88 ? 16.611 -6.984 1.092 1.00 93.62 88 ALA A O 1
ATOM 670 N N . ILE A 1 89 ? 16.620 -5.741 -0.781 1.00 92.38 89 ILE A N 1
ATOM 671 C CA . ILE A 1 89 ? 15.551 -4.832 -0.337 1.00 92.38 89 ILE A CA 1
ATOM 672 C C . ILE A 1 89 ? 14.208 -5.573 -0.290 1.00 92.38 89 ILE A C 1
ATOM 674 O O . ILE A 1 89 ? 13.503 -5.488 0.718 1.00 92.38 89 ILE A O 1
ATOM 678 N N . LEU A 1 90 ? 13.879 -6.367 -1.313 1.00 91.56 90 LEU A N 1
ATOM 679 C CA . LEU A 1 90 ? 12.652 -7.174 -1.349 1.00 91.56 90 LEU A CA 1
ATOM 680 C C . LEU A 1 90 ? 12.608 -8.211 -0.215 1.00 91.56 90 LEU A C 1
ATOM 682 O O . LEU A 1 90 ? 11.573 -8.383 0.436 1.00 91.56 90 LEU A O 1
ATOM 686 N N . ALA A 1 91 ? 13.741 -8.845 0.099 1.00 94.81 91 ALA A N 1
ATOM 687 C CA . ALA A 1 91 ? 13.855 -9.774 1.222 1.00 94.81 91 ALA A CA 1
ATOM 688 C C . ALA A 1 91 ? 13.568 -9.101 2.578 1.00 94.81 91 ALA A C 1
ATOM 690 O O . ALA A 1 91 ? 12.991 -9.730 3.471 1.00 94.81 91 ALA A O 1
ATOM 691 N N . ARG A 1 92 ? 13.931 -7.819 2.734 1.00 95.50 92 ARG A N 1
ATOM 692 C CA . ARG A 1 92 ? 13.615 -7.002 3.922 1.00 95.50 92 ARG A CA 1
ATOM 693 C C . ARG A 1 92 ? 12.164 -6.523 3.938 1.00 95.50 92 ARG A C 1
ATOM 695 O O . ARG A 1 92 ? 11.604 -6.366 5.021 1.00 95.50 92 ARG A O 1
ATOM 702 N N . LEU A 1 93 ? 11.554 -6.318 2.772 1.00 92.88 93 LEU A N 1
ATOM 703 C CA . LEU A 1 93 ? 10.173 -5.854 2.642 1.00 92.88 93 LEU A CA 1
ATOM 704 C C . LEU A 1 93 ? 9.167 -6.934 3.064 1.00 92.88 93 LEU A C 1
ATOM 706 O O . LEU A 1 93 ? 8.290 -6.681 3.887 1.00 92.88 93 LEU A O 1
ATOM 710 N N . HIS A 1 94 ? 9.353 -8.165 2.588 1.00 93.25 94 HIS A N 1
ATOM 711 C CA . HIS A 1 94 ? 8.432 -9.284 2.813 1.00 93.25 94 HIS A CA 1
ATOM 712 C C . HIS A 1 94 ? 8.003 -9.526 4.287 1.00 93.25 94 HIS A C 1
ATOM 714 O O . HIS A 1 94 ? 6.807 -9.712 4.543 1.00 93.25 94 HIS A O 1
ATOM 720 N N . PRO A 1 95 ? 8.894 -9.534 5.305 1.00 96.00 95 PRO A N 1
ATOM 721 C CA . PRO A 1 95 ? 8.456 -9.676 6.698 1.00 96.00 95 PRO A CA 1
ATOM 722 C C . PRO A 1 95 ? 7.594 -8.501 7.191 1.00 96.00 95 PRO A C 1
ATOM 724 O O . PRO A 1 95 ? 6.713 -8.720 8.025 1.00 96.00 95 PRO A O 1
ATOM 727 N N . ILE A 1 96 ? 7.801 -7.286 6.674 1.00 95.69 96 ILE A N 1
ATOM 728 C CA . ILE A 1 96 ? 6.998 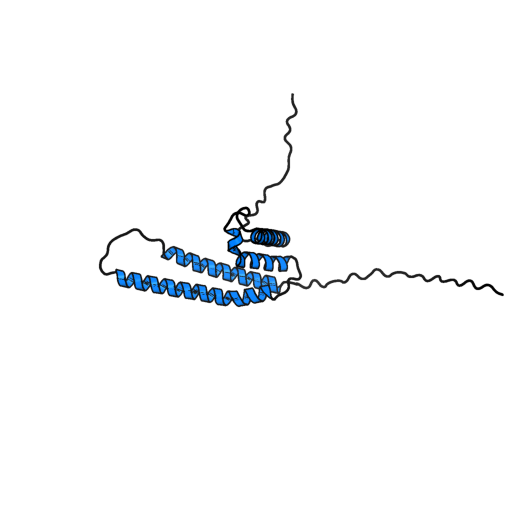-6.103 7.019 1.00 95.69 96 ILE A CA 1
ATOM 729 C C . ILE A 1 96 ? 5.607 -6.213 6.402 1.00 95.69 96 ILE A C 1
ATOM 731 O O . ILE A 1 96 ? 4.617 -6.033 7.107 1.00 95.69 96 ILE A O 1
ATOM 735 N N . GLU A 1 97 ? 5.510 -6.596 5.129 1.00 94.56 97 GLU A N 1
ATOM 736 C CA . GLU A 1 97 ? 4.225 -6.832 4.455 1.00 94.56 97 GLU A CA 1
ATOM 737 C C . GLU A 1 97 ? 3.404 -7.888 5.195 1.00 94.56 97 GLU A C 1
ATOM 739 O O . GLU A 1 97 ? 2.227 -7.692 5.509 1.00 94.56 97 GLU A O 1
ATOM 744 N N . ARG A 1 98 ? 4.053 -8.990 5.586 1.00 95.62 98 ARG A N 1
ATOM 745 C CA . ARG A 1 98 ? 3.415 -10.029 6.395 1.00 95.62 98 ARG A CA 1
ATOM 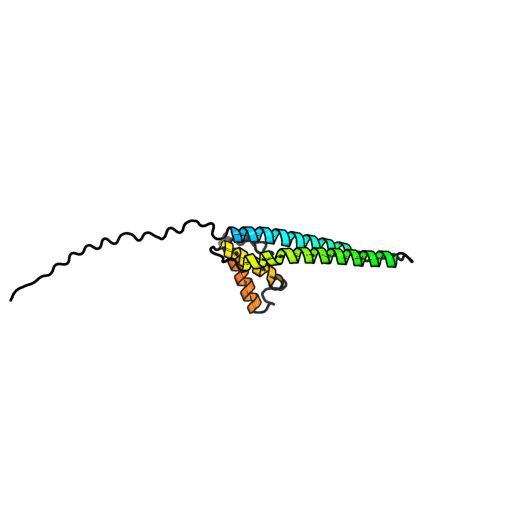746 C C . ARG A 1 98 ? 2.926 -9.482 7.735 1.00 95.62 98 ARG A C 1
ATOM 748 O O . ARG A 1 98 ? 1.825 -9.833 8.166 1.00 95.62 98 ARG A O 1
ATOM 755 N N . ALA A 1 99 ? 3.709 -8.636 8.399 1.00 95.31 99 ALA A N 1
ATOM 756 C CA . ALA A 1 99 ? 3.307 -8.016 9.657 1.00 95.31 99 ALA A CA 1
ATOM 757 C C . ALA A 1 99 ? 2.106 -7.070 9.466 1.00 95.31 99 ALA A C 1
ATOM 759 O O . ALA A 1 99 ? 1.152 -7.140 10.243 1.00 95.31 99 ALA A O 1
ATOM 760 N N . ILE A 1 100 ? 2.091 -6.260 8.402 1.00 94.12 100 ILE A N 1
ATOM 761 C CA . ILE A 1 100 ? 0.967 -5.378 8.044 1.00 94.12 100 ILE A CA 1
ATOM 762 C C . ILE A 1 100 ? -0.295 -6.200 7.776 1.00 94.12 100 ILE A C 1
ATOM 764 O O . ILE A 1 100 ? -1.370 -5.871 8.281 1.00 94.12 100 ILE A O 1
ATOM 768 N N . MET A 1 101 ? -0.184 -7.294 7.021 1.00 93.81 101 MET A N 1
ATOM 769 C CA . MET A 1 101 ? -1.322 -8.146 6.672 1.00 93.81 101 MET A CA 1
ATOM 770 C C . MET A 1 101 ? -1.890 -8.896 7.881 1.00 93.81 101 MET A C 1
ATOM 772 O O . MET A 1 101 ? -3.110 -8.958 8.037 1.00 93.81 101 MET A O 1
ATOM 776 N N . THR A 1 102 ? -1.029 -9.410 8.764 1.00 95.81 102 THR A N 1
ATOM 777 C CA . THR A 1 102 ? -1.442 -10.195 9.945 1.00 95.81 102 THR A CA 1
ATOM 778 C C . THR A 1 102 ? -1.918 -9.343 11.122 1.00 95.81 102 THR A C 1
ATOM 780 O O . THR A 1 102 ? -2.712 -9.817 11.935 1.00 95.81 102 THR A O 1
ATOM 783 N N . THR A 1 103 ? -1.490 -8.082 11.213 1.00 94.75 103 THR A N 1
ATOM 784 C CA . THR A 1 103 ? -1.928 -7.164 12.273 1.00 94.75 103 THR A CA 1
ATOM 785 C C . THR A 1 103 ? -3.351 -6.669 11.990 1.00 94.75 103 THR A C 1
ATOM 787 O O . THR A 1 103 ? -3.593 -6.113 10.917 1.00 94.75 103 THR A O 1
ATOM 790 N N . PRO A 1 104 ? -4.326 -6.845 12.898 1.00 94.19 104 PRO A N 1
ATOM 791 C CA . PRO A 1 104 ? -5.680 -6.337 12.695 1.00 94.19 104 PRO A CA 1
ATOM 792 C C . PRO A 1 104 ? -5.707 -4.805 12.775 1.00 94.19 104 PRO A C 1
ATOM 794 O O . PRO A 1 104 ? -5.081 -4.231 13.660 1.00 94.19 104 PRO A O 1
ATOM 797 N N . ALA A 1 105 ? -6.468 -4.160 11.888 1.00 95.00 105 ALA A N 1
ATOM 798 C CA . ALA A 1 105 ? -6.740 -2.725 11.962 1.00 95.00 105 ALA A CA 1
ATOM 799 C C . ALA A 1 105 ? -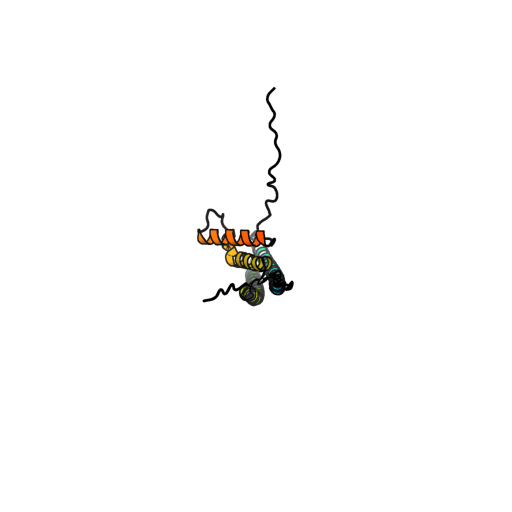7.928 -2.470 12.900 1.00 95.00 105 ALA A C 1
ATOM 801 O O . ALA A 1 105 ? -8.998 -3.056 12.716 1.00 95.00 105 ALA A O 1
ATOM 802 N N . ARG A 1 106 ? -7.743 -1.619 13.910 1.00 93.81 106 ARG A N 1
ATOM 803 C CA . ARG A 1 106 ? -8.760 -1.273 14.920 1.00 93.81 106 ARG A CA 1
ATOM 804 C C . ARG A 1 106 ? -9.357 0.116 14.717 1.00 93.81 106 ARG A C 1
ATOM 806 O O . ARG A 1 106 ? -10.381 0.432 15.316 1.00 93.81 106 ARG A O 1
ATOM 813 N N . THR A 1 107 ? -8.727 0.937 13.887 1.00 93.50 107 THR A N 1
ATOM 814 C CA . THR A 1 107 ? -9.125 2.307 13.565 1.00 93.50 107 THR A CA 1
ATOM 815 C C . THR A 1 107 ? -9.164 2.517 12.053 1.00 93.50 107 THR A C 1
ATOM 817 O O . THR A 1 107 ? -8.607 1.739 11.275 1.00 93.50 107 THR A O 1
ATOM 820 N N . ILE A 1 108 ? -9.795 3.615 11.629 1.00 93.50 108 ILE A N 1
ATOM 821 C CA . ILE A 1 108 ? -9.808 4.039 10.222 1.00 93.50 108 ILE A CA 1
ATOM 822 C C . ILE A 1 108 ? -8.375 4.268 9.714 1.00 93.50 108 ILE A C 1
ATOM 824 O O . ILE A 1 108 ? -8.070 3.893 8.587 1.00 93.50 108 ILE A O 1
ATOM 828 N N . LYS A 1 109 ? -7.469 4.790 10.555 1.00 92.94 109 LYS A N 1
ATOM 829 C CA . LYS A 1 109 ? -6.059 4.985 10.184 1.00 92.94 109 LYS A CA 1
ATOM 830 C C . LYS A 1 109 ? -5.365 3.662 9.870 1.00 92.94 109 LYS A C 1
ATOM 832 O O . LYS A 1 109 ? -4.735 3.542 8.827 1.00 92.94 109 LYS A O 1
ATOM 837 N N . GLY A 1 110 ? -5.539 2.645 10.715 1.00 94.56 110 GLY A N 1
ATOM 838 C CA . GLY A 1 110 ? -4.996 1.313 10.446 1.00 94.56 110 GLY A CA 1
ATOM 839 C C . GLY A 1 110 ? -5.600 0.651 9.207 1.00 94.56 110 GLY A C 1
ATOM 840 O O . GLY A 1 110 ? -4.910 -0.067 8.483 1.00 94.56 110 GLY A O 1
ATOM 841 N N . LEU A 1 111 ? -6.877 0.915 8.917 1.00 95.25 111 LEU A N 1
ATOM 842 C CA . LEU A 1 111 ? -7.498 0.462 7.674 1.00 95.25 111 LEU A CA 1
ATOM 843 C C . LEU A 1 111 ? -6.885 1.172 6.453 1.00 95.25 111 LEU A C 1
ATOM 845 O O . LEU A 1 111 ? -6.638 0.520 5.441 1.00 95.25 111 LEU A O 1
ATOM 849 N N . GLY A 1 112 ? -6.558 2.461 6.586 1.00 95.12 112 GLY A N 1
ATOM 850 C CA . GLY A 1 112 ? -5.789 3.235 5.610 1.00 95.12 112 GLY A CA 1
ATOM 851 C C . GLY A 1 112 ? -4.431 2.608 5.291 1.00 95.12 112 GLY A C 1
ATOM 852 O O . GLY A 1 112 ? -4.119 2.424 4.118 1.00 95.12 112 GLY A O 1
ATOM 853 N N . VAL A 1 113 ? -3.674 2.168 6.307 1.00 95.62 113 VAL A N 1
ATOM 854 C CA . VAL A 1 113 ? -2.394 1.455 6.103 1.00 95.62 113 VAL A CA 1
ATOM 855 C C . VAL A 1 113 ? -2.582 0.214 5.230 1.00 95.62 113 VAL A C 1
ATOM 857 O O . VAL A 1 113 ? -1.828 -0.021 4.286 1.00 95.62 113 VAL A O 1
ATOM 860 N N . LYS A 1 114 ? -3.615 -0.589 5.513 1.00 96.31 114 LYS A N 1
ATOM 861 C CA . LYS A 1 114 ? -3.910 -1.792 4.721 1.00 96.31 114 LYS A CA 1
ATOM 862 C C . LYS A 1 114 ? -4.313 -1.453 3.291 1.00 96.31 114 LYS A C 1
ATOM 864 O O . LYS A 1 114 ? -3.889 -2.147 2.373 1.00 96.31 114 LYS A O 1
ATOM 869 N N . ALA A 1 115 ? -5.108 -0.403 3.099 1.00 96.38 115 ALA A N 1
ATOM 870 C CA . ALA A 1 115 ? -5.511 0.047 1.773 1.00 96.38 115 ALA A CA 1
ATOM 871 C C . ALA A 1 115 ? -4.318 0.570 0.960 1.00 96.38 115 ALA A C 1
ATOM 873 O O . ALA A 1 115 ? -4.170 0.182 -0.195 1.00 96.38 115 ALA A O 1
ATOM 874 N N . ARG A 1 116 ? -3.414 1.353 1.563 1.00 94.19 116 ARG A N 1
ATOM 875 C CA . ARG A 1 116 ? -2.159 1.779 0.920 1.00 94.19 116 ARG A CA 1
ATOM 876 C C . ARG A 1 116 ? -1.265 0.597 0.563 1.00 94.19 116 ARG A C 1
ATOM 878 O O . ARG A 1 116 ? -0.742 0.545 -0.546 1.00 94.19 116 ARG A O 1
ATOM 885 N N . HIS A 1 117 ? -1.131 -0.377 1.460 1.00 95.00 117 HIS A N 1
ATOM 886 C CA . HIS A 1 117 ? -0.376 -1.591 1.163 1.00 95.00 117 HIS A CA 1
ATOM 887 C C . HIS A 1 117 ? -1.009 -2.391 0.010 1.00 95.00 117 HIS A C 1
ATOM 889 O O . HIS A 1 117 ? -0.303 -2.828 -0.894 1.00 95.00 117 HIS A O 1
ATOM 895 N N . ALA A 1 118 ? -2.340 -2.515 -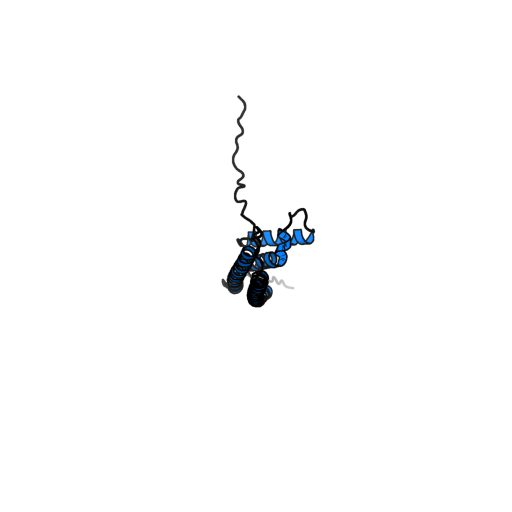0.023 1.00 95.06 118 ALA A N 1
ATOM 896 C CA . ALA A 1 118 ? -3.042 -3.125 -1.150 1.00 95.06 118 ALA A CA 1
ATOM 897 C C . ALA A 1 118 ? -2.824 -2.344 -2.457 1.00 95.06 118 ALA A C 1
ATOM 899 O O . ALA A 1 118 ? -2.586 -2.965 -3.487 1.00 95.06 118 ALA A O 1
ATOM 900 N N . ALA A 1 119 ? -2.838 -1.007 -2.418 1.00 94.81 119 ALA A N 1
ATOM 901 C CA . ALA A 1 119 ? -2.539 -0.164 -3.577 1.00 94.81 119 ALA A CA 1
ATOM 902 C C . ALA A 1 119 ? -1.138 -0.442 -4.137 1.00 94.81 119 ALA A C 1
ATOM 904 O O . ALA A 1 119 ? -0.965 -0.531 -5.347 1.00 94.81 119 ALA A O 1
ATOM 905 N N . TYR A 1 120 ? -0.150 -0.623 -3.256 1.00 92.44 120 TYR A N 1
ATOM 906 C CA . TYR A 1 120 ? 1.210 -0.973 -3.655 1.00 92.44 120 TYR A CA 1
ATOM 907 C C . TYR A 1 120 ? 1.283 -2.354 -4.318 1.00 92.44 120 TYR A C 1
ATOM 909 O O . TYR A 1 120 ? 1.814 -2.480 -5.416 1.00 92.44 120 TYR A O 1
ATOM 917 N N . VAL A 1 121 ? 0.717 -3.386 -3.684 1.00 92.00 121 VAL A N 1
ATOM 918 C CA . VAL A 1 121 ? 0.733 -4.760 -4.223 1.00 92.00 121 VAL A CA 1
ATOM 919 C C . VAL A 1 121 ? -0.044 -4.853 -5.542 1.00 92.00 121 VAL A C 1
ATOM 921 O O . VAL A 1 121 ? 0.290 -5.646 -6.421 1.00 92.00 121 VAL A O 1
ATOM 924 N N . MET A 1 122 ? -1.085 -4.035 -5.693 1.00 93.38 122 MET A N 1
ATOM 925 C CA . MET A 1 122 ? -1.961 -3.988 -6.864 1.00 93.38 122 MET A CA 1
ATOM 926 C C . MET A 1 122 ? -1.679 -2.762 -7.744 1.00 93.38 122 MET A C 1
ATOM 928 O O . MET A 1 122 ? -2.598 -2.245 -8.377 1.00 93.38 122 MET A O 1
ATOM 932 N N . SER A 1 123 ? -0.427 -2.294 -7.800 1.00 91.94 123 SER A N 1
ATOM 933 C CA . SER A 1 123 ? -0.050 -1.060 -8.509 1.00 91.94 123 SER A CA 1
ATOM 934 C C . SER A 1 123 ? -0.497 -1.037 -9.973 1.00 91.94 123 SER A C 1
ATOM 936 O O . SER A 1 123 ? -0.918 0.005 -10.471 1.00 91.94 123 SER A O 1
ATOM 938 N N . HIS A 1 124 ? -0.510 -2.200 -10.629 1.00 91.62 124 HIS A N 1
ATOM 939 C CA . HIS A 1 124 ? -0.975 -2.366 -12.006 1.00 91.62 124 HIS A CA 1
ATOM 940 C C . HIS A 1 124 ? -2.431 -1.908 -12.241 1.00 91.62 124 HIS A C 1
ATOM 942 O O . HIS A 1 124 ? -2.792 -1.564 -13.360 1.00 91.62 124 HIS A O 1
ATOM 948 N N . TYR A 1 125 ? -3.276 -1.810 -11.205 1.00 92.50 125 TYR A N 1
ATOM 949 C CA . TYR A 1 125 ? -4.637 -1.253 -11.330 1.00 92.50 125 TYR A CA 1
ATOM 950 C C . TYR A 1 125 ? -4.672 0.269 -11.557 1.00 92.50 125 TYR A C 1
ATOM 952 O O . TYR A 1 125 ? -5.724 0.823 -11.899 1.00 92.50 125 TYR A O 1
ATOM 960 N N . TRP A 1 126 ? -3.542 0.953 -11.361 1.00 93.56 126 TRP A N 1
ATOM 961 C CA . TRP A 1 126 ? -3.369 2.384 -11.619 1.00 93.56 126 TRP A CA 1
ATOM 962 C C . TRP A 1 126 ? -2.595 2.684 -12.909 1.00 93.56 126 TRP A C 1
ATOM 964 O O . TRP A 1 126 ? -2.484 3.854 -13.268 1.00 93.56 126 TRP A O 1
ATOM 974 N N . GLU A 1 127 ? -2.107 1.668 -13.625 1.00 91.94 127 GLU A N 1
ATOM 975 C CA . GLU A 1 127 ? -1.397 1.849 -14.903 1.00 91.94 127 GLU A CA 1
ATOM 976 C C . GLU A 1 127 ? -2.349 2.218 -16.051 1.00 91.94 127 GLU A C 1
ATOM 978 O O . GLU A 1 127 ? -1.965 2.925 -16.983 1.00 91.94 127 GLU A O 1
ATOM 983 N N . GLU A 1 128 ? -3.613 1.799 -15.956 1.00 92.81 128 GLU A N 1
ATOM 984 C CA . GLU A 1 128 ? -4.649 2.059 -16.955 1.00 92.81 128 GLU A CA 1
ATOM 985 C C . GLU A 1 128 ? -5.752 3.007 -16.430 1.00 92.81 128 GLU A C 1
ATOM 987 O O . GLU A 1 128 ? -6.019 3.084 -15.218 1.00 92.81 128 GLU A O 1
ATOM 992 N N . PRO A 1 129 ? -6.447 3.735 -17.328 1.00 92.31 129 PRO A N 1
ATOM 993 C CA . PRO A 1 129 ? -7.647 4.489 -16.977 1.00 92.31 129 PRO A CA 1
ATOM 994 C C . PRO A 1 129 ? -8.745 3.594 -16.387 1.00 92.31 129 PRO A C 1
ATOM 996 O O . PRO A 1 129 ? -8.920 2.443 -16.789 1.00 92.31 129 PRO A O 1
ATOM 999 N N . ILE A 1 130 ? -9.541 4.139 -15.464 1.00 91.19 130 ILE A N 1
ATOM 1000 C CA . ILE A 1 130 ? -10.556 3.376 -14.717 1.00 91.19 130 ILE A CA 1
ATOM 1001 C C . ILE A 1 130 ? -11.657 2.775 -15.612 1.00 91.19 130 ILE A C 1
ATOM 1003 O O . ILE A 1 130 ? -12.326 1.817 -15.226 1.00 91.19 130 ILE A O 1
ATOM 1007 N N . GLU A 1 131 ? -11.861 3.321 -16.811 1.00 93.44 131 GLU A N 1
ATOM 1008 C CA . GLU A 1 131 ? -12.804 2.811 -17.808 1.00 93.44 131 GLU A CA 1
ATOM 1009 C C . GLU A 1 131 ? -12.275 1.601 -18.592 1.00 93.44 131 GLU A C 1
ATOM 1011 O O . GLU A 1 131 ? -13.068 0.934 -19.256 1.00 93.44 131 GLU A O 1
ATOM 1016 N N . GLN A 1 132 ? -10.966 1.338 -18.542 1.00 93.94 132 GLN A N 1
ATOM 1017 C CA . GLN A 1 132 ? -10.289 0.311 -19.347 1.00 93.94 132 GLN A CA 1
ATOM 1018 C C . GLN A 1 132 ? -9.953 -0.954 -18.548 1.00 93.94 132 GLN A C 1
ATOM 1020 O O . GLN A 1 132 ? -9.827 -2.028 -19.130 1.00 93.94 132 GLN A O 1
ATOM 1025 N N . ILE A 1 133 ? -9.907 -0.854 -17.218 1.00 94.00 133 ILE A N 1
ATOM 1026 C CA . ILE A 1 133 ? -9.644 -1.992 -16.331 1.00 94.00 133 ILE A CA 1
ATOM 1027 C C . ILE A 1 133 ? -10.878 -2.883 -16.122 1.00 94.00 133 ILE A C 1
ATOM 1029 O O . ILE A 1 133 ? -12.027 -2.439 -16.201 1.00 94.00 133 ILE A O 1
ATOM 1033 N N . ASP A 1 134 ? -10.629 -4.154 -15.791 1.00 96.12 134 ASP A N 1
ATOM 1034 C CA . ASP A 1 134 ? -11.668 -5.118 -15.413 1.00 96.12 134 ASP A CA 1
ATOM 1035 C C . ASP A 1 134 ? -12.543 -4.604 -14.254 1.00 96.12 134 ASP A C 1
ATOM 1037 O O . ASP A 1 134 ? -12.106 -3.848 -13.383 1.00 96.12 134 ASP A O 1
ATOM 1041 N N . TRP A 1 135 ? -13.798 -5.056 -14.209 1.00 96.44 135 TRP A N 1
ATOM 1042 C CA . TRP A 1 135 ? -14.762 -4.631 -13.198 1.00 96.44 135 TRP A CA 1
ATOM 1043 C C . TRP A 1 135 ? -14.298 -4.931 -11.762 1.00 96.44 135 TRP A C 1
ATOM 1045 O O . TRP A 1 135 ? -14.513 -4.111 -10.867 1.00 96.44 135 TRP A O 1
ATOM 1055 N N . GLY A 1 136 ? -13.629 -6.065 -11.534 1.00 95.81 136 GLY A N 1
ATOM 1056 C CA . GLY A 1 136 ? -13.060 -6.413 -10.234 1.00 95.81 136 GLY A CA 1
ATOM 1057 C C . GLY A 1 136 ? -11.908 -5.489 -9.838 1.00 95.81 136 GLY A C 1
ATOM 1058 O O . GLY A 1 136 ? -11.882 -4.984 -8.714 1.00 95.81 136 GLY A O 1
ATOM 1059 N N . ALA A 1 137 ? -11.001 -5.202 -10.774 1.00 94.94 137 ALA A N 1
ATOM 1060 C CA . ALA A 1 137 ? -9.913 -4.244 -10.568 1.00 94.94 137 ALA A CA 1
ATOM 1061 C C . ALA A 1 137 ? -10.447 -2.837 -10.260 1.00 94.94 137 ALA A C 1
ATOM 1063 O O . ALA A 1 137 ? -10.013 -2.191 -9.303 1.00 94.94 137 ALA A O 1
ATOM 1064 N N . ARG A 1 138 ? -11.477 -2.402 -10.997 1.00 96.50 138 ARG A N 1
ATOM 1065 C CA . ARG A 1 138 ? -12.181 -1.137 -10.764 1.00 96.50 138 ARG A CA 1
ATOM 1066 C C . ARG A 1 138 ? -12.800 -1.058 -9.374 1.00 96.50 138 ARG A C 1
ATOM 1068 O O . ARG A 1 138 ? -12.646 -0.041 -8.700 1.00 96.50 138 ARG A O 1
ATOM 1075 N N . ALA A 1 139 ? -13.497 -2.106 -8.939 1.00 96.69 139 ALA A N 1
ATOM 1076 C CA . ALA A 1 139 ? -14.108 -2.146 -7.613 1.00 96.69 139 ALA A CA 1
ATOM 1077 C C . ALA A 1 139 ? -13.052 -2.046 -6.500 1.00 96.69 139 ALA A C 1
ATOM 1079 O O . ALA A 1 139 ? -13.231 -1.282 -5.551 1.00 96.69 139 ALA A O 1
ATOM 1080 N N . MET A 1 140 ? -11.933 -2.764 -6.643 1.00 97.00 140 MET A N 1
ATOM 1081 C CA . MET A 1 140 ? -10.823 -2.715 -5.688 1.00 97.00 140 MET A CA 1
ATOM 1082 C C . MET A 1 140 ? -10.166 -1.336 -5.633 1.00 97.00 140 MET A C 1
ATOM 1084 O O . MET A 1 140 ? -9.974 -0.806 -4.541 1.00 97.00 140 MET A O 1
ATOM 1088 N N . ARG A 1 141 ? -9.877 -0.729 -6.789 1.00 96.00 141 ARG A N 1
ATOM 1089 C CA . ARG A 1 141 ? -9.305 0.621 -6.874 1.00 96.00 141 ARG A CA 1
ATOM 1090 C C . ARG A 1 141 ? -10.183 1.659 -6.177 1.00 96.00 141 ARG A C 1
ATOM 1092 O O . ARG A 1 141 ? -9.696 2.372 -5.306 1.00 96.00 141 ARG A O 1
ATOM 1099 N N . LEU A 1 142 ? -11.483 1.681 -6.483 1.00 96.19 142 LEU A N 1
ATOM 1100 C CA . LEU A 1 142 ? -12.434 2.609 -5.857 1.00 96.19 142 LEU A CA 1
ATOM 1101 C C . LEU A 1 142 ? -12.542 2.403 -4.341 1.00 96.19 142 LEU A C 1
ATOM 1103 O O . LEU A 1 142 ? -12.615 3.372 -3.589 1.00 96.19 142 LEU A O 1
ATOM 1107 N N . LEU A 1 143 ? -12.546 1.148 -3.882 1.00 96.94 143 LEU A N 1
ATOM 1108 C CA . LEU A 1 143 ? -12.575 0.835 -2.454 1.00 96.94 143 LEU A CA 1
ATOM 1109 C C . LEU A 1 143 ? -11.310 1.334 -1.746 1.00 96.94 143 LEU A C 1
ATOM 1111 O O . LEU A 1 143 ? -11.406 1.943 -0.684 1.00 96.94 143 LEU A O 1
ATOM 1115 N N . ILE A 1 144 ? -10.140 1.091 -2.335 1.00 96.38 144 ILE A N 1
ATOM 1116 C CA . ILE A 1 144 ? -8.851 1.534 -1.797 1.00 96.38 144 ILE A CA 1
ATOM 1117 C C . ILE A 1 144 ? -8.798 3.064 -1.726 1.00 96.38 144 ILE A C 1
ATOM 1119 O O . ILE A 1 144 ? -8.490 3.606 -0.667 1.00 96.38 144 ILE A O 1
ATOM 1123 N N . GLU A 1 145 ? -9.154 3.761 -2.807 1.00 95.00 145 GLU A N 1
ATOM 1124 C CA . GLU A 1 145 ? -9.184 5.229 -2.855 1.00 95.00 145 GLU A CA 1
ATOM 1125 C C . GLU A 1 145 ? -10.139 5.807 -1.798 1.00 95.00 145 GLU A C 1
ATOM 1127 O O . GLU A 1 145 ? -9.767 6.725 -1.064 1.00 95.00 145 GLU A O 1
ATOM 1132 N N . ALA A 1 146 ? -11.335 5.226 -1.645 1.00 96.12 146 ALA A N 1
ATOM 1133 C CA . ALA A 1 146 ? -12.307 5.657 -0.643 1.00 96.12 146 ALA A CA 1
ATOM 1134 C C . ALA A 1 146 ? -11.806 5.452 0.797 1.00 96.12 146 ALA A C 1
ATOM 1136 O O . ALA A 1 146 ? -11.966 6.335 1.641 1.00 96.12 146 ALA A O 1
ATOM 1137 N N . VAL A 1 147 ? -11.188 4.304 1.090 1.00 96.00 147 VAL A N 1
ATOM 1138 C CA . VAL A 1 147 ? -10.643 4.002 2.422 1.00 96.00 147 VAL A CA 1
ATOM 1139 C C . VAL A 1 147 ? -9.475 4.923 2.760 1.00 96.00 147 VAL A C 1
ATOM 1141 O O . VAL A 1 147 ? -9.436 5.472 3.860 1.00 96.00 147 VAL A O 1
ATOM 1144 N N . CYS A 1 148 ? -8.542 5.122 1.830 1.00 93.56 148 CYS A N 1
ATOM 1145 C CA . CYS A 1 148 ? -7.413 6.022 2.035 1.00 93.56 148 CYS A CA 1
ATOM 1146 C C . CYS A 1 148 ? -7.873 7.475 2.217 1.00 93.56 148 CYS A C 1
ATOM 1148 O O . CYS A 1 148 ? -7.415 8.145 3.141 1.00 93.56 148 CYS A O 1
ATOM 1150 N N . GLY A 1 149 ? -8.842 7.930 1.413 1.00 93.12 149 GLY A N 1
ATOM 1151 C CA . GLY A 1 149 ? -9.456 9.249 1.566 1.00 93.12 149 GLY A CA 1
ATOM 1152 C C . GLY A 1 149 ? -10.121 9.438 2.933 1.00 93.12 149 GLY A C 1
ATOM 1153 O O . GLY A 1 149 ? -9.931 10.470 3.570 1.00 93.12 149 GLY A O 1
ATOM 1154 N N . LEU A 1 150 ? -10.835 8.422 3.431 1.00 92.50 150 LEU A N 1
ATOM 1155 C CA . LEU A 1 150 ? -11.448 8.446 4.764 1.00 92.50 150 LEU A CA 1
ATOM 1156 C C . LEU A 1 150 ? -10.409 8.431 5.899 1.00 92.50 150 LEU A C 1
ATOM 1158 O O . LEU A 1 150 ? -10.651 8.990 6.966 1.00 92.50 150 LEU A O 1
ATOM 1162 N N . ALA A 1 151 ? -9.266 7.782 5.681 1.00 89.56 151 ALA A N 1
ATOM 1163 C CA . ALA A 1 151 ? -8.175 7.692 6.646 1.00 89.56 151 ALA A CA 1
ATOM 1164 C C . ALA A 1 151 ? -7.264 8.926 6.678 1.00 89.56 151 ALA A C 1
ATOM 1166 O O . ALA A 1 151 ? -6.331 8.943 7.483 1.00 89.56 151 ALA A O 1
ATOM 1167 N N . GLU A 1 152 ? -7.508 9.919 5.812 1.00 85.31 152 GLU A N 1
ATOM 1168 C CA . GLU A 1 152 ? -6.587 11.036 5.547 1.00 85.31 152 GLU A CA 1
ATOM 1169 C C . GLU A 1 152 ? -5.171 10.544 5.179 1.00 85.31 152 GLU A C 1
ATOM 1171 O O . GLU A 1 152 ? -4.172 11.231 5.393 1.00 85.31 152 GLU A O 1
ATOM 1176 N N . ALA A 1 153 ? -5.076 9.328 4.632 1.00 67.12 153 ALA A N 1
ATOM 1177 C CA . ALA A 1 153 ? -3.825 8.705 4.234 1.00 67.12 153 ALA A CA 1
ATOM 1178 C C . ALA A 1 153 ? -3.604 8.971 2.736 1.00 67.12 153 ALA A C 1
ATOM 1180 O O . ALA A 1 153 ? -4.446 8.578 1.922 1.00 67.12 153 ALA A O 1
ATOM 1181 N N . PRO A 1 154 ? -2.506 9.637 2.338 1.00 61.44 154 PRO A N 1
ATOM 1182 C CA . PRO A 1 154 ? -2.268 9.945 0.936 1.00 61.44 154 PRO A CA 1
ATOM 1183 C C . PRO A 1 154 ? -2.108 8.656 0.119 1.00 61.44 154 PRO A C 1
ATOM 1185 O O . PRO A 1 154 ? -1.315 7.776 0.456 1.00 61.44 154 PRO A O 1
ATOM 1188 N N . VAL A 1 155 ? -2.869 8.545 -0.970 1.00 55.72 155 VAL A N 1
ATOM 1189 C CA . VAL A 1 155 ? -2.707 7.470 -1.957 1.00 55.72 155 VAL A CA 1
ATOM 1190 C C . VAL A 1 155 ? -1.560 7.856 -2.895 1.00 55.72 155 VAL A C 1
ATOM 1192 O O . VAL A 1 155 ? -1.570 8.980 -3.408 1.00 55.72 155 VAL A O 1
ATOM 1195 N N . PRO A 1 156 ? -0.585 6.968 -3.165 1.00 56.88 156 PRO A N 1
ATOM 1196 C CA . PRO A 1 156 ? 0.427 7.222 -4.186 1.00 56.88 156 PRO A CA 1
ATOM 1197 C C . PRO A 1 156 ? -0.242 7.506 -5.543 1.00 56.88 156 PRO A C 1
ATOM 1199 O O . PRO A 1 156 ? -0.993 6.676 -6.045 1.00 56.88 156 PRO A O 1
ATOM 1202 N N . GLY A 1 157 ? 0.002 8.689 -6.120 1.00 60.34 157 GLY A N 1
ATOM 1203 C CA . GLY A 1 157 ? -0.495 9.077 -7.450 1.00 60.34 157 GLY A CA 1
ATOM 1204 C C . GLY A 1 157 ? -1.802 9.883 -7.494 1.00 60.34 157 GLY A C 1
ATOM 1205 O O . GLY A 1 157 ? -2.184 10.326 -8.573 1.00 60.34 157 GLY A O 1
ATOM 1206 N N . TYR A 1 158 ? -2.466 10.137 -6.360 1.00 49.09 158 TYR A N 1
ATOM 1207 C CA . TYR A 1 158 ? -3.574 11.099 -6.284 1.00 49.09 158 TYR A CA 1
ATOM 1208 C C . TYR A 1 158 ? -3.033 12.451 -5.805 1.00 49.09 158 TYR A C 1
ATOM 1210 O O . TYR A 1 158 ? -3.002 12.745 -4.609 1.00 49.09 158 TYR A O 1
ATOM 1218 N N . GLU A 1 159 ? -2.573 13.281 -6.743 1.00 48.84 159 GLU A N 1
ATOM 1219 C CA . GLU A 1 159 ? -2.482 14.718 -6.491 1.00 48.84 159 GLU A CA 1
ATOM 1220 C C . GLU A 1 159 ? -3.921 15.205 -6.316 1.00 48.84 159 GLU A C 1
ATOM 1222 O O . GLU A 1 159 ? -4.734 15.138 -7.240 1.00 48.84 159 GLU A O 1
ATOM 1227 N N . ALA A 1 160 ? -4.274 15.565 -5.083 1.00 49.62 160 ALA A N 1
ATOM 1228 C CA . ALA A 1 160 ? -5.624 15.962 -4.748 1.00 49.62 160 ALA A CA 1
ATOM 1229 C C . ALA A 1 160 ? -6.070 17.079 -5.691 1.00 49.62 160 ALA A C 1
ATOM 1231 O O . ALA A 1 160 ? -5.516 18.177 -5.663 1.00 49.62 160 ALA A O 1
ATOM 1232 N N . ALA A 1 161 ? -7.112 16.809 -6.480 1.00 45.16 161 ALA A N 1
ATOM 1233 C CA . ALA A 1 161 ? -7.910 17.824 -7.153 1.00 45.16 161 ALA A CA 1
ATOM 1234 C C . ALA A 1 161 ? -8.682 18.633 -6.093 1.00 45.16 161 ALA A C 1
ATOM 1236 O O . ALA A 1 161 ? -9.909 18.636 -6.022 1.00 45.16 161 ALA A O 1
ATOM 1237 N N . ALA A 1 162 ? -7.941 19.292 -5.210 1.00 47.53 162 ALA A N 1
ATOM 1238 C CA . ALA A 1 162 ? -8.423 20.252 -4.250 1.00 47.53 162 ALA A CA 1
ATOM 1239 C C . ALA A 1 162 ? -8.602 21.589 -4.970 1.00 47.53 162 ALA A C 1
ATOM 1241 O O . ALA A 1 162 ? -7.871 22.528 -4.701 1.00 47.53 162 ALA A O 1
ATOM 1242 N N . GLU A 1 163 ? -9.557 21.662 -5.901 1.00 42.69 163 GLU A N 1
ATOM 1243 C CA . GLU A 1 163 ? -10.193 22.929 -6.286 1.00 42.69 163 GLU A CA 1
ATOM 1244 C C . GLU A 1 163 ? -11.478 22.699 -7.102 1.00 42.69 163 GLU A C 1
ATOM 1246 O O . GLU A 1 163 ? -11.648 23.140 -8.233 1.00 42.69 163 GLU A O 1
ATOM 1251 N N . LEU A 1 164 ? -12.450 22.018 -6.497 1.00 46.34 164 LEU A N 1
ATOM 1252 C CA . LEU A 1 164 ? -13.855 22.246 -6.836 1.00 46.34 164 LEU A CA 1
ATOM 1253 C C . LEU A 1 164 ? -14.563 22.765 -5.592 1.00 46.34 164 LEU A C 1
ATOM 1255 O O . LEU A 1 164 ? -15.227 22.028 -4.866 1.00 46.34 164 LEU A O 1
ATOM 1259 N N . THR A 1 165 ? -14.414 24.067 -5.350 1.00 49.78 165 THR A N 1
ATOM 1260 C CA . THR A 1 165 ? -15.419 24.791 -4.575 1.00 49.78 165 THR A CA 1
ATOM 1261 C C . THR A 1 165 ? -16.550 25.213 -5.521 1.00 49.78 165 THR A C 1
ATOM 1263 O O . THR A 1 165 ? -16.292 25.795 -6.575 1.00 49.78 165 THR A O 1
ATOM 1266 N N . PRO A 1 166 ? -17.819 24.929 -5.186 1.00 53.06 166 PRO A N 1
ATOM 1267 C CA . PRO A 1 166 ? -18.968 25.486 -5.879 1.00 53.06 166 PRO A CA 1
ATOM 1268 C C . PRO A 1 166 ? -19.407 26.774 -5.164 1.00 53.06 166 PRO A C 1
ATOM 1270 O O . PRO A 1 166 ? -20.120 26.715 -4.167 1.00 53.06 166 PRO A O 1
ATOM 1273 N N . ASN A 1 167 ? -18.960 27.942 -5.632 1.00 45.03 167 ASN A N 1
ATOM 1274 C CA . ASN A 1 167 ? -19.570 29.262 -5.374 1.00 45.03 167 ASN A CA 1
ATOM 1275 C C . ASN A 1 167 ? -18.750 30.325 -6.134 1.00 45.03 167 ASN A C 1
ATOM 1277 O O . ASN A 1 167 ? -17.534 30.280 -6.097 1.00 45.03 167 ASN A O 1
ATOM 1281 N N . ALA A 1 168 ? -19.289 31.318 -6.831 1.00 41.47 168 ALA A N 1
ATOM 1282 C CA . ALA A 1 168 ? -20.536 32.016 -6.603 1.00 41.47 168 ALA A CA 1
ATOM 1283 C C . ALA A 1 168 ? -21.115 32.570 -7.914 1.00 41.47 168 ALA A C 1
ATOM 1285 O O . ALA A 1 168 ? -20.418 32.824 -8.895 1.00 41.47 168 ALA A O 1
ATOM 1286 N N . ALA A 1 169 ? -22.426 32.769 -7.870 1.00 53.03 169 ALA A N 1
ATOM 1287 C CA . ALA A 1 169 ? -23.260 33.406 -8.867 1.00 53.03 169 ALA A CA 1
ATOM 1288 C C . ALA A 1 169 ? -22.624 34.623 -9.572 1.00 53.03 169 ALA A C 1
ATOM 1290 O O . ALA A 1 169 ? -22.227 35.604 -8.948 1.00 53.03 169 ALA A O 1
ATOM 1291 N N . SER A 1 170 ? -22.681 34.606 -10.901 1.00 46.69 170 SER A N 1
ATOM 1292 C CA . SER A 1 170 ? -22.823 35.813 -11.715 1.00 46.69 170 SER A CA 1
ATOM 1293 C C . SER A 1 170 ? -23.935 35.571 -12.723 1.00 46.69 170 SER A C 1
ATOM 1295 O O . SER A 1 170 ? -23.712 35.136 -13.847 1.00 46.69 170 SER A O 1
ATOM 1297 N N . ILE A 1 171 ? -25.162 35.827 -12.273 1.00 53.09 171 ILE A N 1
ATOM 1298 C CA . ILE A 1 171 ? -26.273 36.164 -13.157 1.00 53.09 171 ILE A CA 1
ATOM 1299 C C . ILE A 1 171 ? -26.223 37.686 -13.322 1.00 53.09 171 ILE A C 1
ATOM 1301 O O . ILE A 1 171 ? -26.563 38.393 -12.371 1.00 53.09 171 ILE A O 1
ATOM 1305 N N . PRO A 1 172 ? -25.836 38.236 -14.480 1.00 51.91 172 PRO A N 1
ATOM 1306 C CA . PRO A 1 172 ? -26.249 39.582 -14.827 1.00 51.91 172 PRO A CA 1
ATOM 1307 C C . PRO A 1 172 ? -27.711 39.543 -15.298 1.00 51.91 172 PRO A C 1
ATOM 1309 O O . PRO A 1 172 ? -28.057 38.928 -16.305 1.00 51.91 172 PRO A O 1
ATOM 1312 N N . SER A 1 173 ? -28.572 40.180 -14.503 1.00 47.56 173 SER A N 1
ATOM 1313 C CA . SER A 1 173 ? -29.962 40.512 -14.832 1.00 47.56 173 SER A CA 1
ATOM 1314 C C . SER A 1 173 ? -30.023 41.430 -16.065 1.00 47.56 173 SER A C 1
ATOM 1316 O O . SER A 1 173 ? -29.122 42.255 -16.231 1.00 47.56 173 SER A O 1
ATOM 1318 N N . PRO A 1 174 ? -31.074 41.345 -16.902 1.00 63.88 174 PRO A N 1
ATOM 1319 C CA . PRO A 1 174 ? -31.181 42.141 -18.116 1.00 63.88 174 PRO A CA 1
ATOM 1320 C C . PRO A 1 174 ? -31.675 43.554 -17.793 1.00 63.88 174 PRO A C 1
ATOM 1322 O O . PRO A 1 174 ? -32.733 43.708 -17.183 1.00 63.88 174 PRO A O 1
ATOM 1325 N N . TYR A 1 175 ? -30.923 44.557 -18.237 1.00 57.34 175 TYR A N 1
ATOM 1326 C CA . TYR A 1 175 ? -31.408 45.890 -18.595 1.00 57.34 175 TYR A CA 1
ATOM 1327 C C . TYR A 1 175 ? -30.577 46.409 -19.764 1.00 57.34 175 TYR A C 1
ATOM 1329 O O . TYR A 1 175 ? -29.339 46.231 -19.718 1.00 57.34 175 TYR A O 1
#

Radius of gyration: 30.48 Å; chains: 1; bounding box: 104×60×84 Å

pLDDT: mean 75.58, std 19.99, range [41.47, 97.0]

Sequence (175 aa):
MQDEQFSQDGNILSSPASEPSFPPTDGDAGLLALEAQFDSLVAELLAAQNASDKTATDPDGQLRDRHDVLVEIKSYTDHEEQTEKTDAILARLHPIERAIMTTPARTIKGLGVKARHAAYVMSHYWEEPIEQIDWGARAMRLLIEAVCGLAEAPVPGYEAAAELTPNAASIPSPY

Foldseek 3Di:
DDDDDDDDPDDPPPDPPPDPPDDVDVQCPVLVVLLVVLVVLVVVLVVLVVVVVVVVPDPDDDDDDPPVVVVVVVNVVVVVVSVVSNVVSVVVNVVSLVVLVPRDDPDLLSQLSVLLSVCVVLVVLVVDDLVPDDPVSNVSVVVSVVSNVVNVHDRPPCPDPPDDDDDDDDDDDDD